Protein AF-A0A7J8XT72-F1 (afdb_monomer_lite)

Structure (mmCIF, N/CA/C/O backbone):
data_AF-A0A7J8XT72-F1
#
_entry.id   AF-A0A7J8XT72-F1
#
loop_
_atom_site.group_PDB
_atom_site.id
_atom_site.type_symbol
_atom_site.label_atom_id
_atom_site.label_alt_id
_atom_site.label_comp_id
_atom_site.label_asym_id
_atom_site.label_entity_id
_atom_site.label_seq_id
_atom_site.pdbx_PDB_ins_code
_atom_site.Cartn_x
_atom_site.Cartn_y
_atom_site.Cartn_z
_atom_site.occupancy
_atom_site.B_iso_or_equiv
_atom_site.auth_seq_id
_atom_site.auth_comp_id
_atom_site.auth_asym_id
_atom_site.auth_atom_id
_atom_site.pdbx_PDB_model_num
ATOM 1 N N . MET A 1 1 ? 40.715 -14.679 -19.377 1.00 49.50 1 MET A N 1
ATOM 2 C CA . MET A 1 1 ? 40.363 -13.421 -20.073 1.00 49.50 1 MET A CA 1
ATOM 3 C C . MET A 1 1 ? 38.917 -13.439 -20.602 1.00 49.50 1 MET A C 1
ATOM 5 O O . MET A 1 1 ? 38.679 -13.096 -21.748 1.00 49.50 1 MET A O 1
ATOM 9 N N . SER A 1 2 ? 37.930 -13.837 -19.789 1.00 54.25 2 SER A N 1
ATOM 10 C CA . SER A 1 2 ? 36.505 -13.898 -20.192 1.00 54.25 2 SER A CA 1
ATOM 11 C C . SER A 1 2 ? 35.599 -12.961 -19.383 1.00 54.25 2 SER A C 1
ATOM 13 O O . SER A 1 2 ? 34.527 -12.593 -19.851 1.00 54.25 2 SER A O 1
ATOM 15 N N . LEU A 1 3 ? 36.037 -12.527 -18.196 1.00 52.62 3 LEU A N 1
ATOM 16 C CA . 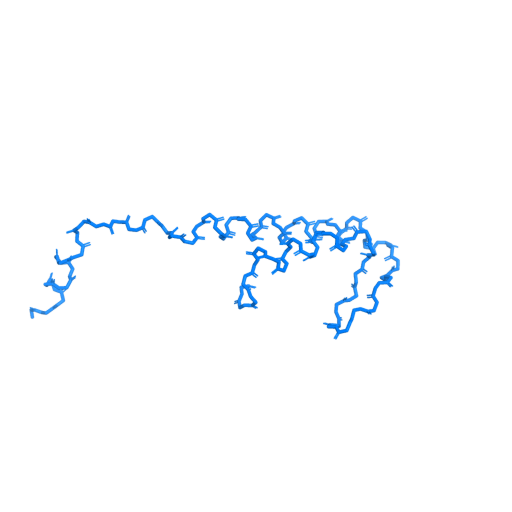LEU A 1 3 ? 35.278 -11.606 -17.342 1.00 52.62 3 LEU A CA 1
ATOM 17 C C . LEU A 1 3 ? 35.373 -10.147 -17.813 1.00 52.62 3 LEU A C 1
ATOM 19 O O . LEU A 1 3 ? 34.397 -9.408 -17.730 1.00 52.62 3 LEU A O 1
ATOM 23 N N . GLU A 1 4 ? 36.513 -9.744 -18.375 1.00 52.38 4 GLU A N 1
ATOM 24 C CA . GLU A 1 4 ? 36.729 -8.372 -18.859 1.00 52.38 4 GLU A CA 1
ATOM 25 C C . GLU A 1 4 ? 35.947 -8.081 -20.152 1.00 52.38 4 GLU A C 1
ATOM 27 O O . GLU A 1 4 ? 35.410 -6.988 -20.323 1.00 52.38 4 GLU A O 1
ATOM 32 N N . ALA A 1 5 ? 35.783 -9.083 -21.024 1.00 52.00 5 ALA A N 1
ATOM 33 C CA . ALA A 1 5 ? 34.961 -8.969 -22.231 1.00 52.00 5 ALA A CA 1
ATOM 34 C C . ALA A 1 5 ? 33.458 -8.853 -21.906 1.00 52.00 5 ALA A C 1
ATOM 36 O O . ALA A 1 5 ? 32.743 -8.099 -22.565 1.00 52.00 5 ALA A O 1
ATOM 37 N N . TYR A 1 6 ? 32.991 -9.530 -20.848 1.00 52.97 6 TYR A N 1
ATOM 38 C CA . TYR A 1 6 ? 31.602 -9.436 -20.381 1.00 52.97 6 TYR A CA 1
ATOM 39 C C . TYR A 1 6 ? 31.289 -8.072 -19.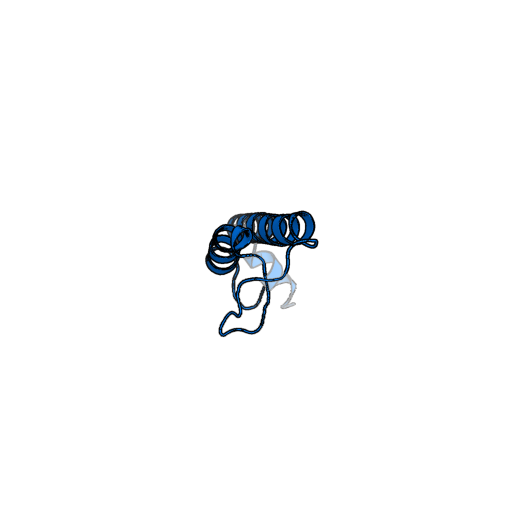744 1.00 52.97 6 TYR A C 1
ATOM 41 O O . TYR A 1 6 ? 30.180 -7.560 -19.879 1.00 52.97 6 TYR A O 1
ATOM 49 N N . ALA A 1 7 ? 32.277 -7.454 -19.088 1.00 54.38 7 ALA A N 1
ATOM 50 C CA . ALA A 1 7 ? 32.153 -6.109 -18.529 1.00 54.38 7 ALA A CA 1
ATOM 51 C C . ALA A 1 7 ? 32.189 -5.011 -19.611 1.00 54.38 7 ALA A C 1
ATOM 53 O O . ALA A 1 7 ? 31.489 -4.007 -19.491 1.00 54.38 7 ALA A O 1
ATOM 54 N N . SER A 1 8 ? 32.969 -5.204 -20.682 1.00 54.06 8 SER A N 1
ATOM 55 C CA . SER A 1 8 ? 33.113 -4.215 -21.760 1.00 54.06 8 SER A CA 1
ATOM 56 C C . SER A 1 8 ? 31.904 -4.166 -22.708 1.00 54.06 8 SER A C 1
ATOM 58 O O . SER A 1 8 ? 31.552 -3.093 -23.186 1.00 54.06 8 SER A O 1
ATOM 60 N N . ALA A 1 9 ? 31.206 -5.290 -22.921 1.00 55.19 9 ALA A N 1
ATOM 61 C CA . ALA A 1 9 ? 30.017 -5.358 -23.785 1.00 55.19 9 ALA A CA 1
ATOM 62 C C . ALA A 1 9 ? 28.728 -4.772 -23.159 1.00 55.19 9 ALA A C 1
ATOM 64 O O . ALA A 1 9 ? 27.684 -4.766 -23.805 1.00 55.19 9 ALA A O 1
ATOM 65 N N . LYS A 1 10 ? 28.780 -4.298 -21.903 1.00 55.41 10 LYS A N 1
ATOM 66 C CA . LYS A 1 10 ? 27.627 -3.791 -21.130 1.00 55.41 10 LYS A CA 1
ATOM 67 C C . LYS A 1 10 ? 27.682 -2.287 -20.806 1.00 55.41 10 LYS A C 1
ATOM 69 O O . LYS A 1 10 ? 27.051 -1.833 -19.855 1.00 55.41 10 LYS A O 1
ATOM 74 N N . ARG A 1 11 ? 28.423 -1.508 -21.592 1.00 60.09 11 ARG A N 1
ATOM 75 C CA . ARG A 1 11 ? 28.293 -0.042 -21.690 1.00 60.09 11 ARG A CA 1
ATOM 76 C C . ARG A 1 11 ? 27.758 0.206 -23.107 1.00 60.09 11 ARG A C 1
ATOM 78 O O . ARG A 1 11 ? 28.431 -0.200 -24.039 1.00 60.09 11 ARG A O 1
ATOM 85 N N . ASP A 1 12 ? 26.533 0.637 -23.386 1.00 54.81 12 ASP A N 1
ATOM 86 C CA . ASP A 1 12 ? 25.762 1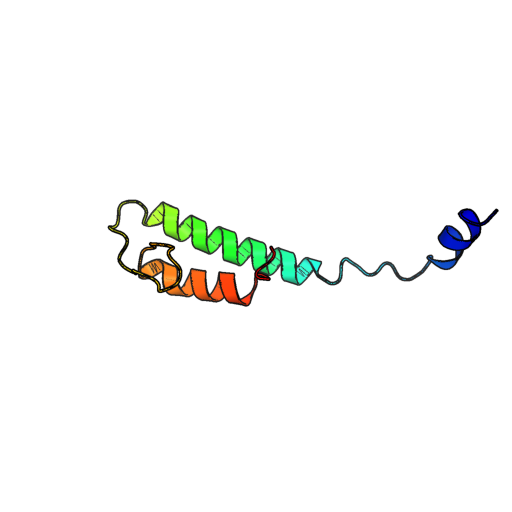.731 -22.806 1.00 54.81 12 ASP A CA 1
ATOM 87 C C . ASP A 1 12 ? 24.253 1.524 -23.027 1.00 54.81 12 ASP A C 1
ATOM 89 O O . ASP A 1 12 ? 23.674 1.974 -24.009 1.00 54.81 12 ASP A O 1
ATOM 93 N N . GLU A 1 13 ? 23.589 0.890 -22.072 1.00 56.84 13 GLU A N 1
ATOM 94 C CA . GLU A 1 13 ? 22.227 1.281 -21.718 1.00 56.84 13 GLU A CA 1
ATOM 95 C C . GLU A 1 13 ? 22.089 0.966 -20.234 1.00 56.84 13 GLU A C 1
ATOM 97 O O . GLU A 1 13 ? 21.867 -0.173 -19.815 1.00 56.84 13 GLU A O 1
ATOM 102 N N . ILE A 1 14 ? 22.322 1.979 -19.396 1.00 61.75 14 ILE A N 1
ATOM 103 C CA . ILE A 1 14 ? 21.858 1.911 -18.016 1.00 61.75 14 ILE A CA 1
ATOM 104 C C . ILE A 1 14 ? 20.341 1.855 -18.140 1.00 61.75 14 ILE A C 1
ATOM 106 O O . ILE A 1 14 ? 19.692 2.886 -18.303 1.00 61.75 14 ILE A O 1
ATOM 110 N N . HIS A 1 15 ? 19.768 0.654 -18.100 1.00 56.41 15 HIS A N 1
ATOM 111 C CA . HIS A 1 15 ? 18.359 0.506 -17.795 1.00 56.41 15 HIS A CA 1
ATOM 112 C C . HIS A 1 15 ? 18.187 1.065 -16.385 1.00 56.41 15 HIS A C 1
ATOM 114 O O . HIS A 1 15 ? 18.432 0.375 -15.394 1.00 56.41 15 HIS A O 1
ATOM 120 N N . TH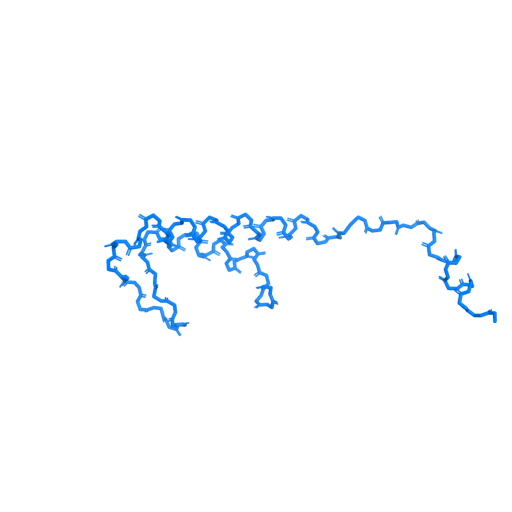R A 1 16 ? 17.851 2.355 -16.308 1.00 61.31 16 THR A N 1
ATOM 121 C CA . THR A 1 16 ? 17.267 2.985 -15.129 1.00 61.31 16 THR A CA 1
ATOM 122 C C . THR A 1 16 ? 16.263 1.988 -14.594 1.00 61.31 16 THR A C 1
ATOM 124 O O . THR A 1 16 ? 15.391 1.584 -15.356 1.00 61.31 16 THR A O 1
ATOM 127 N N . ASP A 1 17 ? 16.492 1.494 -13.370 1.00 66.31 17 ASP A N 1
ATOM 128 C CA . ASP A 1 17 ? 15.797 0.345 -12.778 1.00 66.31 17 ASP A CA 1
ATOM 129 C C . ASP A 1 17 ? 14.332 0.351 -13.244 1.00 66.31 17 ASP A C 1
ATOM 131 O O . ASP A 1 17 ? 13.541 1.195 -12.829 1.00 66.31 17 ASP A O 1
ATOM 135 N N . VAL A 1 18 ? 14.014 -0.494 -14.238 1.00 75.62 18 VAL A N 1
ATOM 136 C CA . VAL A 1 18 ? 12.799 -0.335 -15.074 1.00 75.62 18 VAL A CA 1
ATOM 137 C C . VAL A 1 18 ? 11.544 -0.516 -14.218 1.00 75.62 18 VAL A C 1
ATOM 139 O O . VAL A 1 18 ? 10.442 -0.096 -14.564 1.00 75.62 18 VAL A O 1
ATOM 142 N N . LEU A 1 19 ? 11.730 -1.124 -13.045 1.00 80.06 19 LEU A N 1
ATOM 143 C CA . LEU A 1 19 ? 10.719 -1.367 -12.037 1.00 80.06 19 LEU A CA 1
ATOM 144 C C . LEU A 1 19 ? 10.738 -0.334 -10.904 1.00 80.06 19 LEU A C 1
ATOM 146 O O . LEU A 1 19 ? 9.897 -0.435 -10.018 1.00 80.06 19 LEU A O 1
ATOM 150 N N . LEU A 1 20 ? 11.639 0.652 -10.904 1.00 84.75 20 LEU A N 1
ATOM 151 C CA . LEU A 1 20 ? 11.785 1.642 -9.832 1.00 84.75 20 LEU A CA 1
ATOM 152 C C . LEU A 1 20 ? 10.481 2.386 -9.569 1.00 84.75 20 LEU A C 1
ATOM 154 O O . LEU A 1 20 ? 10.057 2.484 -8.420 1.00 84.75 20 LEU A O 1
ATOM 158 N N . GLN A 1 21 ? 9.811 2.855 -10.624 1.00 85.38 21 GLN A N 1
ATOM 159 C CA . GLN A 1 21 ? 8.527 3.545 -10.487 1.00 85.38 21 GLN A CA 1
ATOM 160 C C . GLN A 1 21 ? 7.439 2.618 -9.936 1.00 85.38 21 GLN A C 1
ATOM 162 O O . GLN A 1 21 ? 6.703 3.000 -9.028 1.00 85.38 21 GLN A O 1
ATOM 167 N N . ALA A 1 22 ? 7.375 1.374 -10.420 1.00 86.12 22 ALA A N 1
ATOM 168 C CA . ALA A 1 22 ? 6.437 0.378 -9.906 1.00 86.12 22 ALA A CA 1
ATOM 169 C C . ALA A 1 22 ? 6.723 0.029 -8.433 1.00 86.12 22 ALA A C 1
ATOM 171 O O . ALA A 1 22 ? 5.803 -0.118 -7.634 1.00 86.12 22 ALA A O 1
ATOM 172 N N . ARG A 1 23 ? 8.000 -0.045 -8.042 1.00 88.25 23 ARG A N 1
ATOM 173 C CA . ARG A 1 23 ? 8.438 -0.301 -6.666 1.00 88.25 23 ARG A CA 1
ATOM 174 C C . ARG A 1 23 ? 8.090 0.865 -5.741 1.00 88.25 23 ARG A C 1
ATOM 176 O O . ARG A 1 23 ? 7.554 0.635 -4.663 1.00 88.25 23 ARG A O 1
ATOM 183 N N . GLN A 1 24 ? 8.310 2.104 -6.178 1.00 90.69 24 GLN A N 1
ATOM 184 C CA . GLN A 1 24 ? 7.886 3.298 -5.441 1.00 90.69 24 GLN A CA 1
ATOM 185 C C . GLN A 1 24 ? 6.363 3.353 -5.269 1.00 90.69 24 GLN A C 1
ATOM 187 O O . GLN A 1 24 ? 5.884 3.637 -4.171 1.00 90.69 24 GLN A O 1
ATOM 192 N N . ALA A 1 25 ? 5.599 3.040 -6.321 1.00 91.31 25 ALA A N 1
ATOM 193 C CA . ALA A 1 25 ? 4.142 2.970 -6.251 1.00 91.31 25 ALA A CA 1
ATOM 194 C C . ALA A 1 25 ? 3.672 1.889 -5.264 1.00 91.31 25 ALA A C 1
ATOM 196 O O . ALA A 1 25 ? 2.814 2.157 -4.424 1.00 91.31 25 ALA A O 1
ATOM 197 N N . CYS A 1 26 ? 4.288 0.703 -5.312 1.00 92.62 26 CYS A N 1
ATOM 198 C CA . CYS A 1 26 ? 4.025 -0.378 -4.369 1.00 92.62 26 CYS A CA 1
ATOM 199 C C . CYS A 1 26 ? 4.298 0.048 -2.918 1.00 92.62 26 CYS A C 1
ATOM 201 O O . CYS A 1 26 ? 3.424 -0.100 -2.068 1.00 92.62 26 CYS A O 1
ATOM 203 N N . TYR A 1 27 ? 5.462 0.636 -2.626 1.00 91.50 27 TYR A N 1
ATOM 204 C CA . TYR A 1 27 ? 5.788 1.088 -1.269 1.00 91.50 27 TYR A CA 1
ATOM 205 C C . TYR A 1 27 ? 4.832 2.166 -0.772 1.00 91.50 27 TYR A C 1
ATOM 207 O O . TYR A 1 27 ? 4.341 2.070 0.346 1.00 91.50 27 TYR A O 1
ATOM 215 N N . LYS A 1 28 ? 4.468 3.128 -1.624 1.00 93.25 28 LYS A N 1
ATOM 216 C CA . LYS A 1 28 ? 3.485 4.154 -1.266 1.00 93.25 28 LYS A CA 1
ATOM 217 C C . LYS A 1 28 ? 2.116 3.553 -0.928 1.00 93.25 28 LYS A C 1
ATOM 219 O O . LYS A 1 28 ? 1.500 3.966 0.052 1.00 93.25 28 LYS A O 1
ATOM 224 N N . ALA A 1 29 ? 1.642 2.586 -1.717 1.00 92.25 29 ALA A N 1
ATOM 225 C CA . ALA A 1 29 ? 0.363 1.917 -1.475 1.00 92.25 29 ALA A CA 1
ATOM 226 C C . ALA A 1 29 ? 0.403 1.037 -0.21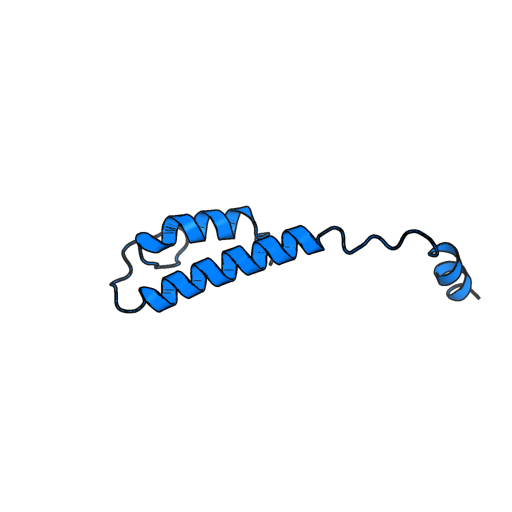3 1.00 92.25 29 ALA A C 1
ATOM 228 O O . ALA A 1 29 ? -0.519 1.071 0.600 1.00 92.25 29 ALA A O 1
ATOM 229 N N . ARG A 1 30 ? 1.508 0.311 -0.009 1.00 90.69 30 ARG A N 1
ATOM 230 C CA . ARG A 1 30 ? 1.771 -0.488 1.193 1.00 90.69 30 ARG A CA 1
ATOM 231 C C . ARG A 1 30 ? 1.745 0.381 2.447 1.00 90.69 30 ARG A C 1
ATOM 233 O O . ARG A 1 30 ? 1.004 0.092 3.381 1.00 90.69 30 ARG A O 1
ATOM 240 N N . ASP A 1 31 ? 2.528 1.453 2.460 1.00 92.56 31 ASP A N 1
ATOM 241 C CA . ASP A 1 31 ? 2.663 2.322 3.627 1.00 92.56 31 ASP A CA 1
ATOM 242 C C . ASP A 1 31 ? 1.329 3.016 3.944 1.00 92.56 31 ASP A C 1
ATOM 244 O O . ASP A 1 31 ? 0.976 3.165 5.113 1.00 92.56 31 ASP A O 1
ATOM 248 N N . ALA A 1 32 ? 0.528 3.359 2.927 1.00 91.81 32 ALA A N 1
ATOM 249 C CA . ALA A 1 32 ? -0.829 3.871 3.111 1.00 91.81 32 ALA A CA 1
ATOM 250 C C . ALA A 1 32 ? -1.783 2.831 3.728 1.00 91.81 32 ALA A C 1
ATOM 252 O O . ALA A 1 32 ? -2.597 3.182 4.586 1.00 91.81 32 ALA A O 1
ATOM 253 N N . PHE A 1 33 ? -1.681 1.559 3.327 1.00 89.81 33 PHE A N 1
ATOM 254 C CA . PHE A 1 33 ? -2.462 0.472 3.916 1.00 89.81 33 PHE A CA 1
ATOM 255 C C . PHE A 1 33 ? -2.110 0.268 5.394 1.00 89.81 33 PHE A C 1
ATOM 257 O O . PHE A 1 33 ? -3.001 0.351 6.236 1.00 89.81 33 PHE A O 1
ATOM 264 N N . TYR A 1 34 ? -0.829 0.108 5.737 1.00 87.44 34 TYR A N 1
ATOM 265 C CA . TYR A 1 34 ? -0.417 -0.060 7.138 1.00 87.44 34 TYR A CA 1
ATOM 266 C C . TYR A 1 34 ? -0.694 1.183 7.991 1.00 87.44 34 TYR A C 1
ATOM 268 O O . TYR A 1 34 ? -1.172 1.047 9.112 1.00 87.44 34 TYR A O 1
ATOM 276 N N . SER A 1 35 ? -0.530 2.389 7.443 1.00 90.69 35 SER A N 1
ATOM 277 C CA . SER A 1 35 ? -0.934 3.627 8.128 1.00 90.69 35 SER A CA 1
ATOM 278 C C . SER A 1 35 ? -2.437 3.662 8.426 1.00 90.69 35 SER A C 1
ATOM 280 O O . SER A 1 35 ? -2.863 4.216 9.437 1.00 90.69 35 SER A O 1
ATOM 282 N N . CYS A 1 36 ? -3.266 3.102 7.540 1.00 88.44 36 CYS A N 1
ATOM 283 C CA . CYS A 1 36 ? -4.699 2.965 7.783 1.00 88.44 36 CYS A CA 1
ATOM 284 C C . CYS A 1 36 ? -4.981 1.949 8.897 1.00 88.44 36 CYS A C 1
ATOM 286 O O . CYS A 1 36 ? -5.810 2.220 9.765 1.00 88.44 36 CYS A O 1
ATOM 288 N N . LEU A 1 37 ? -4.263 0.819 8.905 1.00 85.94 37 LEU A N 1
ATOM 289 C CA . LEU A 1 37 ? -4.371 -0.185 9.966 1.00 85.94 37 LEU A CA 1
ATOM 290 C C . LEU A 1 37 ? -4.001 0.394 11.329 1.00 85.94 37 LEU A C 1
ATOM 292 O O . LEU A 1 37 ? -4.744 0.189 12.277 1.00 85.94 37 LEU A O 1
ATOM 296 N N . GLU A 1 38 ? -2.905 1.148 11.424 1.00 86.12 38 GLU A N 1
ATOM 297 C CA . GLU A 1 38 ? -2.487 1.805 12.667 1.00 86.12 38 GLU A CA 1
ATOM 298 C C . GLU A 1 38 ? -3.523 2.828 13.148 1.00 86.12 38 GLU A C 1
ATOM 300 O O . GLU A 1 38 ? -3.891 2.838 14.315 1.00 86.12 38 GLU A O 1
ATOM 305 N N . LYS A 1 39 ? -4.077 3.652 12.250 1.00 86.25 39 LYS A N 1
ATOM 306 C CA . LYS A 1 39 ? -5.133 4.625 12.602 1.00 86.25 39 LYS A CA 1
ATOM 307 C C . LYS A 1 39 ? -6.442 3.984 13.055 1.00 86.25 39 LYS A C 1
ATOM 309 O O . LYS A 1 39 ? -7.285 4.646 13.663 1.00 86.25 39 LYS A O 1
ATOM 314 N N . HIS A 1 40 ? -6.666 2.736 12.678 1.00 80.56 40 HIS A N 1
ATOM 315 C CA . HIS A 1 40 ? -7.880 1.997 12.983 1.00 80.56 40 HIS A CA 1
ATOM 316 C C . HIS A 1 40 ? -7.588 0.746 13.816 1.00 80.56 40 HIS A C 1
ATOM 318 O O . HIS A 1 40 ? -8.443 -0.132 13.891 1.00 80.56 40 HIS A O 1
ATOM 324 N N . SER A 1 41 ? -6.435 0.688 14.494 1.00 72.00 41 SER A N 1
ATOM 325 C CA . SER A 1 41 ? -6.048 -0.430 15.362 1.00 72.00 41 SER A CA 1
ATOM 326 C C . SER A 1 41 ? -7.003 -0.602 16.539 1.00 72.00 41 SER A C 1
ATOM 328 O O . SER A 1 41 ? -7.206 -1.712 17.022 1.00 72.00 41 SER A O 1
ATOM 330 N N . ASP A 1 42 ? -7.623 0.498 16.968 1.00 71.69 42 ASP A N 1
ATOM 331 C CA . ASP A 1 42 ? -8.609 0.527 18.049 1.00 71.69 42 ASP A CA 1
ATOM 332 C C . ASP A 1 42 ? -9.995 0.034 17.602 1.00 71.69 42 ASP A C 1
ATOM 334 O O . ASP A 1 42 ? -10.874 -0.233 18.426 1.00 71.69 42 ASP A O 1
ATOM 338 N N . LYS A 1 43 ? -10.225 -0.080 16.287 1.00 67.25 43 LYS A N 1
ATOM 339 C CA . LYS A 1 43 ? -11.485 -0.576 15.736 1.00 67.25 43 LYS A CA 1
ATOM 340 C C . LYS A 1 43 ? -11.416 -2.092 15.613 1.00 67.25 43 LYS A C 1
ATOM 342 O O . LYS A 1 43 ? -10.442 -2.651 15.116 1.00 67.25 43 LYS A O 1
ATOM 347 N N . LYS A 1 44 ? -12.484 -2.771 16.047 1.00 64.88 44 LYS A N 1
ATOM 348 C CA . LYS A 1 44 ? -12.611 -4.224 15.872 1.00 64.88 44 LYS A CA 1
ATOM 349 C C . LYS A 1 44 ? -12.427 -4.565 14.386 1.00 64.88 44 LYS A C 1
ATOM 351 O O . LYS A 1 44 ? -13.119 -3.960 13.571 1.00 64.88 44 LYS A O 1
ATOM 356 N N . PRO A 1 45 ? -11.544 -5.512 14.027 1.00 64.25 45 PRO A N 1
ATOM 357 C CA . PRO A 1 45 ? -11.362 -5.908 12.638 1.00 64.25 45 PRO A CA 1
ATOM 358 C C . PRO A 1 45 ? -12.678 -6.433 12.056 1.00 64.25 45 PRO A C 1
ATOM 360 O O . PRO A 1 45 ? -13.232 -7.413 12.556 1.00 64.25 45 PRO A O 1
ATOM 363 N N . THR A 1 46 ? -13.200 -5.747 11.040 1.00 59.91 46 THR A N 1
ATOM 364 C CA . THR A 1 46 ? -14.569 -5.972 10.548 1.00 59.91 46 THR A CA 1
ATOM 365 C C . THR A 1 46 ? -14.619 -6.859 9.305 1.00 59.91 46 THR A C 1
ATOM 367 O O . THR A 1 46 ? -15.644 -7.494 9.068 1.00 59.91 46 THR A O 1
ATOM 370 N N . GLU A 1 47 ? -13.540 -6.961 8.517 1.00 59.12 47 GLU A N 1
ATOM 371 C CA . GLU A 1 47 ? -13.495 -7.914 7.401 1.00 59.12 47 GLU A CA 1
ATOM 372 C C . GLU A 1 47 ? -12.822 -9.235 7.798 1.00 59.12 47 GLU A C 1
ATOM 374 O O . GLU A 1 47 ? -11.609 -9.317 7.980 1.00 59.12 47 GLU A O 1
ATOM 379 N N . ILE A 1 48 ? -13.628 -10.301 7.835 1.00 53.53 48 ILE A N 1
ATOM 380 C CA . ILE A 1 48 ? -13.181 -11.689 7.671 1.00 53.53 48 ILE A CA 1
ATOM 381 C C . ILE A 1 48 ? -12.936 -11.882 6.171 1.00 53.53 48 ILE A C 1
ATOM 383 O O . ILE A 1 48 ? -13.818 -12.288 5.417 1.00 53.53 48 ILE A O 1
ATOM 387 N N . GLY A 1 49 ? -11.752 -11.498 5.701 1.00 49.59 49 GLY A N 1
ATOM 388 C CA . GLY A 1 49 ? -11.359 -11.761 4.321 1.00 49.59 49 GLY A CA 1
ATOM 389 C C . GLY A 1 49 ? -11.082 -13.252 4.124 1.00 49.59 49 GLY A C 1
ATOM 390 O O . GLY A 1 49 ? -10.400 -13.864 4.944 1.00 49.59 49 GLY A O 1
ATOM 391 N N . SER A 1 50 ? -11.503 -13.819 2.992 1.00 52.19 50 SER A N 1
ATOM 392 C CA . SER A 1 50 ? -11.208 -15.188 2.509 1.00 52.19 50 SER A CA 1
ATOM 393 C C . SER A 1 50 ? -9.707 -15.536 2.374 1.00 52.19 50 SER A C 1
ATOM 395 O O . SER A 1 50 ? -9.348 -16.594 1.870 1.00 52.19 50 SER A O 1
ATOM 397 N N . VAL A 1 51 ? -8.830 -14.644 2.838 1.00 55.09 51 VAL A N 1
ATOM 398 C CA . VAL A 1 51 ? -7.364 -14.665 2.759 1.00 55.09 51 VAL A CA 1
ATOM 399 C C . VAL A 1 51 ? -6.700 -14.364 4.119 1.00 55.09 51 VAL A C 1
ATOM 401 O O . VAL A 1 51 ? -5.502 -14.116 4.181 1.00 55.09 51 VAL A O 1
ATOM 404 N N . GLY A 1 52 ? -7.456 -14.400 5.225 1.00 58.00 52 GLY A N 1
ATOM 405 C CA . GLY A 1 52 ? -6.917 -14.509 6.592 1.00 58.00 52 GLY A CA 1
ATOM 406 C C . GLY A 1 52 ? -6.388 -13.227 7.247 1.00 58.00 52 GLY A C 1
ATOM 407 O O . GLY A 1 52 ? -6.138 -13.231 8.449 1.00 58.00 52 GLY A O 1
ATOM 408 N N . LEU A 1 53 ? -6.255 -12.120 6.513 1.00 63.41 53 LEU A N 1
ATOM 409 C CA . LEU A 1 53 ? -5.904 -10.823 7.098 1.00 63.41 53 LEU A CA 1
ATOM 410 C C . LEU A 1 53 ? -7.172 -10.103 7.557 1.00 63.41 53 LEU A C 1
ATOM 412 O O . LEU A 1 53 ? -7.979 -9.671 6.735 1.00 63.41 53 LEU A O 1
ATOM 416 N N . LEU A 1 54 ? -7.332 -9.995 8.875 1.00 71.94 54 LEU A N 1
ATOM 417 C CA . LEU A 1 54 ? -8.378 -9.203 9.506 1.00 71.94 54 LEU A CA 1
ATOM 418 C C . LEU A 1 54 ? -7.959 -7.729 9.481 1.00 71.94 54 LEU A C 1
ATOM 420 O O . LEU A 1 54 ? -6.960 -7.362 10.097 1.00 71.94 54 LEU A O 1
ATOM 424 N N . TYR A 1 55 ? -8.711 -6.887 8.775 1.00 76.31 55 TYR A N 1
ATOM 425 C CA . TYR A 1 55 ? -8.491 -5.440 8.760 1.00 76.31 55 TYR A CA 1
ATOM 426 C C . TYR A 1 55 ? -9.817 -4.659 8.813 1.00 76.31 55 TYR A C 1
ATOM 428 O O . TYR A 1 55 ? -10.879 -5.210 8.499 1.00 76.31 55 TYR A O 1
ATOM 436 N N . PRO A 1 56 ? -9.787 -3.384 9.243 1.00 81.31 56 PRO A N 1
ATOM 437 C CA . PRO A 1 56 ? -10.967 -2.522 9.268 1.00 81.31 56 PRO A CA 1
ATOM 438 C C . PRO A 1 56 ? -11.510 -2.267 7.858 1.00 81.31 56 PRO A C 1
ATOM 440 O O . PRO A 1 56 ? -10.740 -2.050 6.922 1.00 81.31 56 PRO A O 1
ATOM 443 N N . THR A 1 57 ? -12.835 -2.236 7.694 1.00 82.19 57 THR A N 1
ATOM 444 C CA . THR A 1 57 ? -13.497 -1.982 6.396 1.00 82.19 57 THR A CA 1
ATOM 445 C C . THR A 1 57 ? -13.066 -0.667 5.746 1.00 82.19 57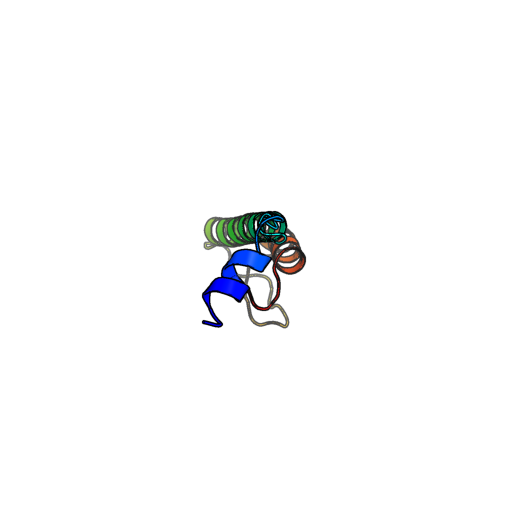 THR A C 1
ATOM 447 O O . THR A 1 57 ? -13.047 -0.556 4.523 1.00 82.19 57 THR A O 1
ATOM 450 N N . GLU A 1 58 ? -12.671 0.317 6.552 1.00 82.56 58 GLU A N 1
ATOM 451 C CA . GLU A 1 58 ? -12.166 1.611 6.094 1.00 82.56 58 GLU A CA 1
ATOM 452 C C . GLU A 1 58 ? -10.838 1.496 5.326 1.00 82.56 58 GLU A C 1
ATOM 454 O O . GLU A 1 58 ? -10.545 2.338 4.481 1.00 82.56 58 GLU A O 1
ATOM 459 N N . CYS A 1 59 ? -10.058 0.435 5.566 1.00 86.75 59 CYS A N 1
ATOM 460 C CA . CYS A 1 59 ? -8.775 0.179 4.902 1.00 86.75 59 CYS A CA 1
ATOM 461 C C . CYS A 1 59 ? -8.894 -0.715 3.662 1.00 86.75 59 CYS A C 1
ATOM 463 O O . CYS A 1 59 ? -7.888 -1.095 3.063 1.00 86.75 59 CYS A O 1
ATOM 465 N N . LYS A 1 60 ? -10.116 -1.058 3.246 1.00 85.56 60 LYS A N 1
ATOM 466 C CA . LYS A 1 60 ? -10.355 -1.843 2.031 1.00 85.56 60 LYS A CA 1
ATOM 467 C C . LYS A 1 60 ? -9.840 -1.164 0.753 1.00 85.56 60 LYS A C 1
ATOM 469 O O . LYS A 1 60 ? -9.142 -1.839 -0.000 1.00 85.56 60 LYS A O 1
ATOM 474 N N . PRO A 1 61 ? -10.070 0.143 0.517 1.00 87.25 61 PRO A N 1
ATOM 475 C CA . PRO A 1 61 ? -9.565 0.799 -0.690 1.00 87.25 61 PRO A CA 1
ATOM 476 C C . PRO A 1 61 ? -8.032 0.811 -0.746 1.00 87.25 61 PRO A C 1
ATOM 478 O O . PRO A 1 61 ? -7.440 0.496 -1.775 1.00 87.25 61 PRO A O 1
ATOM 481 N N . SER A 1 62 ? -7.370 1.090 0.385 1.00 88.88 62 SER A N 1
ATOM 482 C CA . SER A 1 62 ? -5.903 1.083 0.455 1.00 88.88 62 SER A CA 1
ATOM 483 C C . SER A 1 62 ? -5.319 -0.320 0.280 1.00 88.88 62 SER A C 1
ATOM 485 O O . SER A 1 62 ? -4.239 -0.462 -0.291 1.00 88.88 62 SER A O 1
ATOM 487 N N . ARG A 1 63 ? -6.044 -1.369 0.690 1.00 87.12 63 ARG A N 1
ATOM 488 C CA . ARG A 1 63 ? -5.678 -2.757 0.391 1.00 87.12 63 ARG A CA 1
ATOM 489 C C . ARG A 1 63 ? -5.782 -3.080 -1.096 1.00 87.12 63 ARG A C 1
ATOM 491 O O . ARG A 1 63 ? -4.880 -3.719 -1.628 1.00 87.12 63 ARG A O 1
ATOM 498 N N . GLU A 1 64 ? -6.868 -2.690 -1.757 1.00 88.62 64 GLU A N 1
ATOM 499 C CA . GLU A 1 64 ? -7.050 -2.928 -3.195 1.00 88.62 64 GLU A CA 1
ATOM 500 C C . GLU A 1 64 ? -5.933 -2.255 -4.002 1.00 88.62 64 GLU A C 1
ATOM 502 O O . GLU A 1 64 ? -5.335 -2.886 -4.875 1.00 88.62 64 GLU A O 1
ATOM 507 N N . ASP A 1 65 ? -5.564 -1.027 -3.631 1.00 89.50 65 ASP A N 1
ATOM 508 C CA . ASP A 1 65 ? -4.426 -0.321 -4.217 1.00 89.50 65 ASP A CA 1
ATOM 509 C C . ASP A 1 65 ? -3.085 -0.998 -3.904 1.00 89.50 65 ASP A C 1
ATOM 511 O O . ASP A 1 65 ? -2.229 -1.100 -4.786 1.00 89.50 65 ASP A O 1
ATOM 515 N N . TYR A 1 66 ? -2.887 -1.493 -2.680 1.00 89.06 66 TYR A N 1
ATOM 516 C CA . TYR A 1 66 ? -1.687 -2.247 -2.308 1.00 89.06 66 TYR A CA 1
ATOM 517 C C . TYR A 1 66 ? -1.545 -3.522 -3.151 1.00 89.06 66 TYR A C 1
ATOM 519 O O . TYR A 1 66 ? -0.507 -3.726 -3.778 1.00 89.06 66 TYR A O 1
ATOM 527 N N . VAL A 1 67 ? -2.602 -4.330 -3.262 1.00 88.31 67 VAL A N 1
ATOM 528 C CA . VAL A 1 67 ? -2.610 -5.580 -4.046 1.00 88.31 67 VAL A CA 1
ATOM 529 C C . VAL A 1 67 ? -2.466 -5.318 -5.549 1.00 88.31 67 VAL A C 1
ATOM 531 O O . VAL A 1 67 ? -1.858 -6.116 -6.257 1.00 88.31 67 VAL A O 1
ATOM 534 N N . LYS A 1 68 ? -2.994 -4.198 -6.053 1.00 89.69 68 LYS A N 1
ATOM 535 C CA . LYS A 1 68 ? -2.887 -3.822 -7.468 1.00 89.69 68 LYS A CA 1
ATOM 536 C C . LYS A 1 68 ? -1.485 -3.345 -7.850 1.00 89.69 68 LYS A C 1
ATOM 538 O O . LYS A 1 68 ? -1.025 -3.636 -8.952 1.00 89.69 68 LYS A O 1
ATOM 543 N N . ASN A 1 69 ? -0.827 -2.584 -6.975 1.00 87.69 69 ASN A N 1
ATOM 544 C CA . ASN A 1 69 ? 0.479 -1.985 -7.266 1.00 87.69 69 ASN A CA 1
ATOM 545 C C . ASN A 1 69 ? 1.656 -2.889 -6.880 1.00 87.69 69 ASN A C 1
ATOM 547 O O . ASN A 1 69 ? 2.737 -2.761 -7.458 1.00 87.69 69 ASN A O 1
ATOM 551 N N . CYS A 1 70 ? 1.474 -3.794 -5.919 1.00 87.94 70 CYS A N 1
ATOM 552 C CA . CYS A 1 70 ? 2.525 -4.695 -5.468 1.00 87.94 70 CYS A CA 1
ATOM 553 C C . CYS A 1 70 ? 2.425 -6.066 -6.126 1.00 87.94 70 CYS A C 1
ATOM 555 O O . CYS A 1 70 ? 1.357 -6.662 -6.245 1.00 87.94 70 CYS A O 1
ATOM 557 N N . ARG A 1 71 ? 3.579 -6.603 -6.527 1.00 82.56 71 ARG A N 1
ATOM 558 C CA . ARG A 1 71 ? 3.671 -8.007 -6.932 1.00 82.56 71 ARG A CA 1
ATOM 559 C C . ARG A 1 71 ? 3.462 -8.883 -5.701 1.00 82.56 71 ARG A C 1
ATOM 561 O O . ARG A 1 71 ? 3.968 -8.564 -4.638 1.00 82.56 71 ARG A O 1
ATOM 568 N N . VAL A 1 72 ? 2.799 -10.024 -5.868 1.00 78.62 72 VAL A N 1
ATOM 569 C CA . VAL A 1 72 ? 2.507 -10.962 -4.764 1.00 78.62 72 VAL A CA 1
ATOM 570 C C . VAL A 1 72 ? 3.780 -11.484 -4.076 1.00 78.62 72 VAL A C 1
ATOM 572 O O . VAL A 1 72 ? 3.746 -11.880 -2.920 1.00 78.62 72 VAL A O 1
ATOM 575 N N . SER A 1 73 ? 4.909 -11.493 -4.789 1.00 76.88 73 SER A N 1
ATOM 576 C CA . SER A 1 73 ? 6.218 -11.910 -4.275 1.00 76.88 73 SER A CA 1
ATOM 577 C C . SER A 1 73 ? 7.011 -10.795 -3.575 1.00 76.88 73 SER A C 1
ATOM 579 O O . SER A 1 73 ? 8.167 -11.034 -3.231 1.00 76.88 73 SER A O 1
ATOM 581 N N . TRP A 1 74 ? 6.480 -9.569 -3.506 1.00 70.88 74 TRP A N 1
ATOM 582 C CA . TRP A 1 74 ? 7.139 -8.399 -2.911 1.00 70.88 74 TRP A CA 1
ATOM 583 C C . TRP A 1 74 ? 6.645 -8.113 -1.497 1.00 70.88 74 TRP A C 1
ATOM 585 O O . TRP A 1 74 ? 5.450 -8.354 -1.223 1.00 70.88 74 TRP A O 1
#

Secondary structure (DSSP, 8-state):
--HHHHHHTT-S-----TTHHHHHHHHHHHHHHHHHHHHTTTSPP-B--TTS--B-GGGHHHHHHHHHHS-TT-

pLDDT: mean 74.63, std 14.84, range [49.5, 93.25]

Foldseek 3Di:
DPVVVVVVVPPDDPPPVVCPVLVVQLVVLVVLLVVQQVVCVVPFQDDPDPVRDRGNPVSVVSVVSNPVSDDPVD

Sequence (74 aa):
MSLEAYASAKRDEIHTDVLLQARQACYKARDAFYSCLEKHSDKKPTEIGSVGLLYPTECKPSREDYVKNCRVSW

InterPro domains:
  IPR048280 Cytochrome oxidase c subunit VIb-like [PF02297] (22-74)
  IPR048282 Cytochrome c oxidase assembly factor 6, plants [PTHR47445] (1-74)

Radius of gyration: 19.82 Å; chains: 1; bounding box: 55×20×42 Å

Organism: Gossypium aridum (NCBI:txid34290)